Protein AF-A0A673ZHL6-F1 (afdb_monomer_lite)

Radius of gyration: 52.31 Å; chains: 1; bounding box: 111×24×140 Å

Sequence (165 aa):
VSLLPQALRGTVLWFHASDCAFQDCLNELRLVVEAVFVRKLSGTEECSQKLQIFLQERFKRLSCRMDTVLVNNVLSVPPNMLLPDDQPHKKYFQRLEEAEVCGRQALLAELEEQREQSVKKMQAVIGEVNNFVVNHIIQTCIYTTVGEKNKIQLCRDIIHNEILM

Structure (mmCIF, N/CA/C/O backbone):
data_AF-A0A673ZHL6-F1
#
_entry.id   AF-A0A673ZHL6-F1
#
loop_
_atom_site.group_PDB
_atom_site.id
_atom_site.type_symbol
_atom_site.label_atom_id
_atom_site.label_alt_id
_atom_site.label_comp_id
_atom_site.label_asym_id
_atom_site.label_entity_id
_atom_site.label_seq_id
_atom_site.pdbx_PDB_ins_code
_atom_site.Cartn_x
_atom_site.Cartn_y
_atom_site.Cartn_z
_atom_site.occupancy
_atom_site.B_iso_or_equiv
_atom_site.auth_seq_id
_atom_site.auth_comp_id
_atom_site.auth_asym_id
_atom_site.auth_atom_id
_atom_site.pdbx_PDB_model_num
ATOM 1 N N . VAL A 1 1 ? 2.749 10.156 13.228 1.00 34.47 1 VAL A N 1
ATOM 2 C CA . VAL A 1 1 ? 1.503 10.606 13.893 1.00 34.47 1 VAL A CA 1
ATOM 3 C C . VAL A 1 1 ? 0.518 9.459 13.820 1.00 34.47 1 VAL A C 1
ATOM 5 O O . VAL A 1 1 ? 0.138 9.051 12.733 1.00 34.47 1 VAL A O 1
ATOM 8 N N . SER A 1 2 ? 0.255 8.846 14.965 1.00 37.97 2 SER A N 1
ATOM 9 C CA . SER A 1 2 ? -0.510 7.615 15.144 1.00 37.97 2 SER A CA 1
ATOM 10 C C . SER A 1 2 ? -1.953 7.770 14.652 1.00 37.97 2 SER A C 1
ATOM 12 O O . SER A 1 2 ? -2.788 8.388 15.313 1.00 37.97 2 SER A O 1
ATOM 14 N N . LEU A 1 3 ? -2.257 7.179 13.493 1.00 38.94 3 LEU A N 1
ATOM 15 C CA . LEU A 1 3 ? -3.626 6.903 13.064 1.00 38.94 3 LEU A CA 1
ATOM 16 C C . LEU A 1 3 ? -4.172 5.760 13.921 1.00 38.94 3 LEU A C 1
ATOM 18 O O . LEU A 1 3 ? -4.195 4.606 13.510 1.00 38.94 3 LEU A O 1
ATOM 22 N N . LEU A 1 4 ? -4.590 6.085 15.144 1.00 38.38 4 LEU A N 1
ATOM 23 C CA . LEU A 1 4 ? -5.551 5.249 15.845 1.00 38.38 4 LEU A CA 1
ATOM 24 C C . LEU A 1 4 ? -6.907 5.455 15.137 1.00 38.38 4 LEU A C 1
ATOM 26 O O . LEU A 1 4 ? -7.369 6.608 15.089 1.00 38.38 4 LEU A O 1
ATOM 30 N N . PRO A 1 5 ? -7.520 4.400 14.561 1.00 46.34 5 PRO A N 1
ATOM 31 C CA . PRO A 1 5 ? -8.816 4.476 13.893 1.00 46.34 5 PRO A CA 1
ATOM 32 C C . PRO A 1 5 ? -9.818 5.275 14.726 1.00 46.34 5 PRO A C 1
ATOM 34 O O . PRO A 1 5 ? -9.959 5.041 15.926 1.00 46.34 5 PRO A O 1
ATOM 37 N N . GLN A 1 6 ? -10.523 6.226 14.110 1.00 46.59 6 GLN A N 1
ATOM 38 C CA . GLN A 1 6 ? -11.549 7.023 14.796 1.00 46.59 6 GLN A CA 1
ATOM 39 C C . GLN A 1 6 ? -12.623 6.135 15.459 1.00 46.59 6 GLN A C 1
ATOM 41 O O . GLN A 1 6 ? -13.143 6.497 16.512 1.00 46.59 6 GLN A O 1
ATOM 46 N N . ALA A 1 7 ? -12.842 4.929 14.924 1.00 46.00 7 ALA A N 1
ATOM 47 C CA . ALA A 1 7 ? -13.673 3.886 15.519 1.00 46.00 7 ALA A CA 1
ATOM 48 C C . ALA A 1 7 ? -13.229 3.490 16.942 1.00 46.00 7 ALA A C 1
ATOM 50 O O . ALA A 1 7 ? -14.062 3.402 17.836 1.00 46.00 7 ALA A O 1
ATOM 51 N N . LEU A 1 8 ? -11.923 3.351 17.202 1.00 47.72 8 LEU A N 1
ATOM 52 C CA . LEU A 1 8 ? -11.416 2.986 18.532 1.00 47.72 8 LEU A CA 1
ATOM 53 C C . LEU A 1 8 ? -11.602 4.107 19.563 1.00 47.72 8 LEU A C 1
ATOM 55 O O . LEU A 1 8 ? -11.793 3.822 20.741 1.00 47.72 8 LEU A O 1
ATOM 59 N N . ARG A 1 9 ? -11.609 5.378 19.138 1.00 47.38 9 ARG A N 1
ATOM 60 C CA . ARG A 1 9 ? -11.908 6.512 20.032 1.00 47.38 9 ARG A CA 1
ATOM 61 C C . ARG A 1 9 ? -13.361 6.504 20.505 1.00 47.38 9 ARG A C 1
ATOM 63 O O . ARG A 1 9 ? -13.601 6.757 21.681 1.00 47.38 9 ARG A O 1
ATOM 70 N N . GLY A 1 10 ? -14.304 6.184 19.617 1.00 54.56 10 GLY A N 1
ATOM 71 C CA . GLY A 1 10 ? -15.719 6.037 19.973 1.00 54.56 10 GLY A CA 1
ATOM 72 C C . GLY A 1 10 ? -15.962 4.847 20.900 1.00 54.56 10 GLY A C 1
ATOM 73 O O . GLY A 1 10 ? -16.683 4.976 21.885 1.00 54.56 10 GLY A O 1
ATOM 74 N N . THR A 1 11 ? -15.289 3.723 20.641 1.00 56.75 11 THR A N 1
ATOM 75 C CA . THR A 1 11 ? -15.388 2.511 21.461 1.00 56.75 11 THR A CA 1
ATOM 76 C C . THR A 1 11 ? -14.880 2.738 22.884 1.00 56.75 11 THR A C 1
ATOM 78 O O . THR A 1 11 ? -15.584 2.417 23.835 1.00 56.75 11 THR A O 1
ATOM 81 N N . VAL A 1 12 ? -13.711 3.365 23.056 1.00 59.03 12 VAL A N 1
ATOM 82 C CA . VAL A 1 12 ? -13.170 3.685 24.392 1.00 59.03 12 VAL A CA 1
ATOM 83 C C . VAL A 1 12 ? -14.094 4.636 25.161 1.00 59.03 12 VAL A C 1
ATOM 85 O O . VAL A 1 12 ? -14.292 4.453 26.361 1.00 59.03 12 VAL A O 1
ATOM 88 N N . LEU A 1 13 ? -14.707 5.612 24.479 1.00 61.19 13 LEU A N 1
ATOM 89 C CA . LEU A 1 13 ? -15.673 6.519 25.105 1.00 61.19 13 LEU A CA 1
ATOM 90 C C . LEU A 1 13 ? -16.950 5.793 25.558 1.00 61.19 13 LEU A C 1
ATOM 92 O O . LEU A 1 13 ? -17.452 6.067 26.643 1.00 61.19 13 LEU A O 1
ATOM 96 N N . TRP A 1 14 ? -17.464 4.865 24.745 1.00 61.97 14 TRP A N 1
ATOM 97 C CA . TRP A 1 14 ? -18.660 4.077 25.064 1.00 61.97 14 TRP A CA 1
ATOM 98 C C . TRP A 1 14 ? -18.440 3.112 26.230 1.00 61.97 14 TRP A C 1
ATOM 100 O O . TRP A 1 14 ? -19.296 3.015 27.107 1.00 61.97 14 TRP A O 1
ATOM 110 N N . PHE A 1 15 ? -17.290 2.438 26.275 1.00 64.94 15 PHE A N 1
ATOM 111 C CA . PHE A 1 15 ? -16.946 1.559 27.395 1.00 64.94 15 PHE A CA 1
ATOM 112 C C . PHE A 1 15 ? -16.818 2.337 28.701 1.00 64.94 15 PHE A C 1
ATOM 114 O O . PHE A 1 15 ? -17.437 1.972 29.698 1.00 64.94 15 PHE A O 1
ATOM 121 N N . HIS A 1 16 ? -16.124 3.475 28.667 1.00 68.94 16 HIS A N 1
ATOM 122 C CA . HIS A 1 16 ? -16.014 4.348 29.830 1.00 68.94 16 HIS A CA 1
ATOM 123 C C . HIS A 1 16 ? -17.383 4.887 30.281 1.00 68.94 16 HIS A C 1
ATOM 125 O O . HIS A 1 16 ? -17.648 4.975 31.476 1.00 68.94 16 HIS A O 1
ATOM 131 N N . ALA A 1 17 ? -18.277 5.228 29.346 1.00 72.62 17 ALA A N 1
ATOM 132 C CA . ALA A 1 17 ? -19.627 5.686 29.676 1.00 72.62 17 ALA A CA 1
ATOM 133 C C . ALA A 1 17 ? -20.478 4.585 30.335 1.00 72.62 17 ALA A C 1
ATOM 135 O O . ALA A 1 17 ? -21.196 4.863 31.296 1.00 72.62 17 ALA A O 1
ATOM 136 N N . SER A 1 18 ? -20.369 3.341 29.858 1.00 70.88 18 SER A N 1
ATOM 137 C CA . SER A 1 18 ? -21.035 2.186 30.469 1.00 70.88 18 SER A CA 1
ATOM 138 C C . SER A 1 18 ? -20.513 1.937 31.885 1.00 70.88 18 SER A C 1
ATOM 140 O O . SER A 1 18 ? -21.305 1.855 32.821 1.00 70.88 18 SER A O 1
ATOM 142 N N . ASP A 1 19 ? -19.191 1.887 32.071 1.00 73.88 19 ASP A N 1
ATOM 143 C CA . ASP A 1 19 ? -18.579 1.697 33.391 1.00 73.88 19 ASP A CA 1
ATOM 144 C C . ASP A 1 19 ? -18.997 2.786 34.391 1.00 73.88 19 ASP A C 1
ATOM 146 O O . ASP A 1 19 ? -19.313 2.470 35.540 1.00 73.88 19 ASP A O 1
ATOM 150 N N . CYS A 1 20 ? -19.066 4.051 33.959 1.00 79.00 20 CYS A N 1
ATOM 151 C CA . CYS A 1 20 ? -19.567 5.147 34.789 1.00 79.00 20 CYS A CA 1
ATOM 152 C C . CYS A 1 20 ? -21.025 4.925 35.217 1.00 79.00 20 CYS A C 1
ATOM 154 O O . CYS A 1 20 ? -21.311 4.953 36.411 1.00 79.00 20 CYS A O 1
ATOM 156 N N . ALA A 1 21 ? -21.927 4.628 34.276 1.00 76.25 21 ALA A N 1
ATOM 157 C CA . ALA A 1 21 ? -23.348 4.444 34.581 1.00 76.25 21 ALA A CA 1
ATOM 158 C C . ALA A 1 21 ? -23.601 3.285 35.564 1.00 76.25 21 ALA A C 1
ATOM 160 O O . ALA A 1 21 ? -24.411 3.402 36.483 1.00 76.25 21 ALA A O 1
ATOM 161 N N . PHE A 1 22 ? -22.883 2.168 35.417 1.00 76.38 22 PHE A N 1
ATOM 162 C CA . PHE A 1 22 ? -23.007 1.041 36.344 1.00 76.38 22 PHE A CA 1
ATOM 163 C C . PHE A 1 22 ? -22.438 1.348 37.731 1.00 76.38 22 PHE A C 1
ATOM 165 O O . PHE A 1 22 ? -23.020 0.939 38.741 1.00 76.38 22 PHE A O 1
ATOM 172 N N . GLN A 1 23 ? -21.315 2.065 37.796 1.00 77.75 23 GLN A N 1
ATOM 173 C CA . GLN A 1 23 ? -20.720 2.467 39.065 1.00 77.75 23 GLN A CA 1
ATOM 174 C C . GLN A 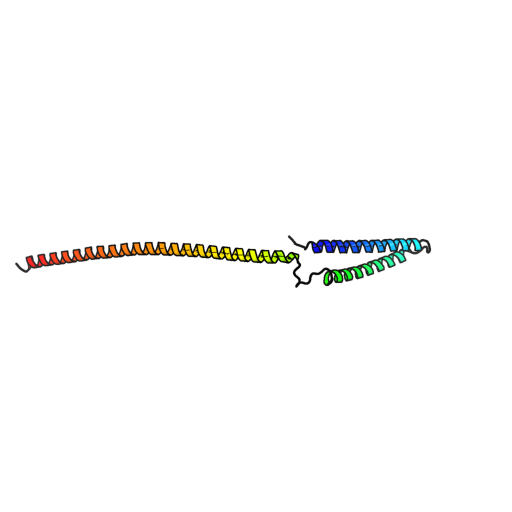1 23 ? -21.630 3.441 39.824 1.00 77.75 23 GLN A C 1
ATOM 176 O O . GLN A 1 23 ? -21.777 3.316 41.043 1.00 77.75 23 GLN A O 1
ATOM 181 N N . ASP A 1 24 ? -22.290 4.349 39.106 1.00 79.50 24 ASP A N 1
ATOM 182 C CA . ASP A 1 24 ? -23.288 5.257 39.665 1.00 79.50 24 ASP A CA 1
ATOM 183 C C . ASP A 1 24 ? -24.471 4.471 40.250 1.00 79.50 24 ASP A C 1
ATOM 185 O O . ASP A 1 24 ? -24.809 4.663 41.420 1.00 79.50 24 ASP A O 1
ATOM 189 N N . CYS A 1 25 ? -25.003 3.471 39.533 1.00 77.94 25 CYS A N 1
ATOM 190 C CA . CYS A 1 25 ? -26.055 2.592 40.062 1.00 77.94 25 CYS A CA 1
ATOM 191 C C . CYS A 1 25 ? -25.628 1.801 41.313 1.00 77.94 25 CYS A C 1
ATOM 193 O O . CYS A 1 25 ? -26.426 1.624 42.237 1.00 77.94 25 CYS A O 1
ATOM 195 N N . LEU A 1 26 ? -24.386 1.305 41.378 1.00 76.69 26 LEU A N 1
ATOM 196 C CA . LEU A 1 26 ? -23.883 0.606 42.571 1.00 76.69 26 LEU A CA 1
ATOM 197 C C . LEU A 1 26 ? -23.798 1.539 43.784 1.00 76.69 26 LEU A C 1
ATOM 199 O O . LEU A 1 26 ? -24.101 1.126 44.907 1.00 76.69 26 LEU A O 1
ATOM 203 N N . ASN A 1 27 ? -23.405 2.793 43.563 1.00 74.75 27 ASN A N 1
ATOM 204 C CA . ASN A 1 27 ? -23.351 3.802 44.613 1.00 74.75 27 ASN A CA 1
ATOM 205 C C . ASN A 1 27 ? -24.759 4.216 45.070 1.00 74.75 27 ASN A C 1
ATOM 207 O O . ASN A 1 27 ? -24.994 4.327 46.272 1.00 74.75 27 ASN A O 1
ATOM 211 N N . GLU A 1 28 ? -25.716 4.355 44.152 1.00 76.62 28 GLU A N 1
ATOM 212 C CA . GLU A 1 28 ? -27.126 4.592 44.490 1.00 76.62 28 GLU A CA 1
ATOM 213 C C . GLU A 1 28 ? -27.718 3.442 45.317 1.00 76.62 28 GLU A C 1
ATOM 215 O O . GLU A 1 28 ? -28.336 3.672 46.358 1.00 76.62 28 GLU A O 1
ATOM 220 N N . LEU A 1 29 ? -27.474 2.191 44.915 1.00 78.44 29 LEU A N 1
ATOM 221 C CA . LEU A 1 29 ? -27.929 1.016 45.658 1.00 78.44 29 LEU A CA 1
ATOM 222 C C . LEU A 1 29 ? -27.328 0.976 47.071 1.00 78.44 29 LEU A C 1
ATOM 224 O O . LEU A 1 29 ? -28.034 0.665 48.031 1.00 78.44 29 LEU A O 1
ATOM 228 N N . ARG A 1 30 ? -26.048 1.341 47.223 1.00 70.19 30 ARG A N 1
ATOM 229 C CA . ARG A 1 30 ? -25.409 1.483 48.539 1.00 70.19 30 ARG A CA 1
ATOM 230 C C . ARG A 1 30 ? -26.128 2.516 49.404 1.00 70.19 30 ARG A C 1
ATOM 232 O O . ARG A 1 30 ? -26.426 2.214 50.556 1.00 70.19 30 ARG A O 1
ATOM 239 N N . LEU A 1 31 ? -26.428 3.697 48.864 1.00 73.75 31 LEU A N 1
ATOM 240 C CA . LEU A 1 31 ? -27.129 4.756 49.598 1.00 73.75 31 LEU A CA 1
ATOM 241 C C . LEU A 1 31 ? -28.511 4.292 50.079 1.00 73.75 31 LEU A C 1
ATOM 243 O O . LEU A 1 31 ? -28.904 4.573 51.211 1.00 73.75 31 LEU A O 1
ATOM 247 N N . VAL A 1 32 ? -29.230 3.526 49.253 1.00 76.12 32 VAL A N 1
ATOM 248 C CA . VAL A 1 32 ? -30.525 2.938 49.625 1.00 76.12 32 VAL A CA 1
ATOM 249 C C . VAL A 1 32 ? -30.366 1.903 50.739 1.00 76.12 32 VAL A C 1
ATOM 251 O O . VAL A 1 32 ? -31.131 1.917 51.705 1.00 76.12 32 VAL A O 1
ATOM 254 N N . VAL A 1 33 ? -29.365 1.026 50.638 1.00 71.56 33 VAL A N 1
ATOM 255 C CA . VAL A 1 33 ? -29.060 0.022 51.664 1.00 71.56 33 VAL A CA 1
ATOM 256 C C . VAL A 1 33 ? -28.715 0.715 52.984 1.00 71.56 33 VAL A C 1
ATOM 258 O O . VAL A 1 33 ? -29.372 0.461 53.992 1.00 71.56 33 VAL A O 1
ATOM 261 N N . GLU A 1 34 ? -27.784 1.667 52.994 1.00 69.81 34 GLU A N 1
ATOM 262 C CA . GLU A 1 34 ? -27.420 2.419 54.202 1.00 69.81 34 GLU A CA 1
ATOM 263 C C . GLU A 1 34 ? -28.626 3.152 54.807 1.00 69.81 34 GLU A C 1
ATOM 265 O O . GLU A 1 34 ? -28.865 3.043 56.009 1.00 69.81 34 GLU A O 1
ATOM 270 N N . ALA A 1 35 ? -29.471 3.796 53.996 1.00 68.31 35 ALA A N 1
ATOM 271 C CA . ALA A 1 35 ? -30.662 4.496 54.480 1.00 68.31 35 ALA A CA 1
ATOM 272 C C . ALA A 1 35 ? -31.711 3.572 55.132 1.00 68.31 35 ALA A C 1
ATOM 274 O O . ALA A 1 35 ? -32.448 4.009 56.025 1.00 68.31 35 ALA A O 1
ATOM 275 N N . VAL A 1 36 ? -31.808 2.314 54.691 1.00 67.56 36 VAL A N 1
ATOM 276 C CA . VAL A 1 36 ? -32.705 1.298 55.270 1.00 67.56 36 VAL A CA 1
ATOM 277 C C . VAL A 1 36 ? -32.097 0.673 56.531 1.00 67.56 36 VAL A C 1
ATOM 279 O O . VAL A 1 36 ? -32.823 0.414 57.493 1.00 67.56 36 VAL A O 1
ATOM 282 N N . PHE A 1 37 ? -30.777 0.469 56.556 1.00 60.97 37 PHE A N 1
ATOM 283 C CA . PHE A 1 37 ? -30.056 -0.135 57.680 1.00 60.97 37 PHE A CA 1
ATOM 284 C C . PHE A 1 37 ? -29.841 0.830 58.857 1.00 60.97 37 PHE A C 1
ATOM 286 O O . PHE A 1 37 ? -30.066 0.427 59.998 1.00 60.97 37 PHE A O 1
ATOM 293 N N . VAL A 1 38 ? -29.536 2.110 58.607 1.00 57.88 38 VAL A N 1
ATOM 294 C CA . VAL A 1 38 ? -29.431 3.163 59.644 1.00 57.88 38 VAL A CA 1
ATOM 295 C C . VAL A 1 38 ? -30.754 3.339 60.401 1.00 57.88 38 VAL A C 1
ATOM 297 O O . VAL A 1 38 ? -30.759 3.646 61.589 1.00 57.88 38 VAL A O 1
ATOM 300 N N . ARG A 1 39 ? -31.894 3.063 59.751 1.00 55.00 39 ARG A N 1
ATOM 301 C CA . ARG A 1 39 ? -33.217 3.056 60.396 1.00 55.00 39 ARG A CA 1
ATOM 302 C C . ARG A 1 39 ? -33.507 1.807 61.236 1.00 55.00 39 ARG A C 1
ATOM 304 O O . ARG A 1 39 ? -34.510 1.809 61.946 1.00 55.00 39 ARG A O 1
ATOM 311 N N . LYS A 1 40 ? -32.695 0.743 61.153 1.00 55.00 40 LYS A N 1
ATOM 312 C CA . LYS A 1 40 ? -32.984 -0.549 61.803 1.00 55.00 40 LYS A CA 1
ATOM 313 C C . LYS A 1 40 ? -31.930 -1.058 62.787 1.00 55.00 40 LYS A C 1
ATOM 315 O O . LYS A 1 40 ? -32.331 -1.750 63.716 1.00 55.00 40 LYS A O 1
ATOM 320 N N . LEU A 1 41 ? -30.633 -0.777 62.628 1.00 50.19 41 LEU A N 1
ATOM 321 C CA . LEU A 1 41 ? -29.581 -1.345 63.489 1.00 50.19 41 LEU A CA 1
ATOM 322 C C . LEU A 1 41 ? -28.401 -0.370 63.640 1.00 50.19 41 LEU A C 1
ATOM 324 O O . LEU A 1 41 ? -27.774 0.012 62.659 1.00 50.19 41 LEU A O 1
ATOM 328 N N . SER A 1 42 ? -28.059 0.009 64.871 1.00 51.88 42 SER A N 1
ATOM 329 C CA . SER A 1 42 ? -27.047 1.028 65.199 1.00 51.88 42 SER A CA 1
ATOM 330 C C . SER A 1 42 ? -25.585 0.539 65.108 1.00 51.88 42 SER A C 1
ATOM 332 O O . SER A 1 42 ? -24.785 0.836 65.990 1.00 51.88 42 SER A O 1
ATOM 334 N N . GLY A 1 43 ? -25.218 -0.232 64.075 1.00 57.22 43 GLY A N 1
ATOM 335 C CA . GLY A 1 43 ? -23.877 -0.841 63.962 1.00 57.22 43 GLY A CA 1
ATOM 336 C C . GLY A 1 43 ? -23.437 -1.248 62.549 1.00 57.22 43 GLY A C 1
ATOM 337 O O . GLY A 1 43 ? -22.753 -2.253 62.386 1.00 57.22 43 GLY A O 1
ATOM 338 N N . THR A 1 44 ? -23.871 -0.532 61.510 1.00 59.31 44 THR A N 1
ATOM 339 C CA . THR A 1 44 ? -23.918 -1.050 60.125 1.00 59.31 44 THR A CA 1
ATOM 340 C C . THR A 1 44 ? -22.855 -0.527 59.150 1.00 59.31 44 THR A C 1
ATOM 342 O O . THR A 1 44 ? -22.805 -1.013 58.020 1.00 59.31 44 THR A O 1
ATOM 345 N N . GLU A 1 45 ? -21.988 0.414 59.536 1.00 61.06 45 GLU A N 1
ATOM 346 C CA . GLU A 1 45 ? -21.048 1.046 58.587 1.00 61.06 45 GLU A CA 1
ATOM 347 C C . GLU A 1 45 ? -19.985 0.077 58.040 1.00 61.06 45 GLU A C 1
ATOM 349 O O . GLU A 1 45 ? -19.742 0.037 56.834 1.00 61.06 45 GLU A O 1
ATOM 354 N N . GLU A 1 46 ? -19.405 -0.776 58.890 1.00 67.44 46 GLU A N 1
ATOM 355 C CA . GLU A 1 46 ? -18.347 -1.711 58.474 1.00 67.44 46 GLU A CA 1
ATOM 356 C C . GLU A 1 46 ? -18.886 -2.847 57.579 1.00 67.44 46 GLU A C 1
ATOM 358 O O . GLU A 1 46 ? -18.212 -3.321 56.662 1.00 67.44 46 GLU A O 1
ATOM 363 N N . CYS A 1 47 ? -20.134 -3.270 57.811 1.00 68.75 47 CYS A N 1
ATOM 364 C CA . CYS A 1 47 ? -20.811 -4.281 56.996 1.00 68.75 47 CYS A CA 1
ATOM 365 C C . CYS A 1 47 ? -21.157 -3.734 55.599 1.00 68.75 47 CYS A C 1
ATOM 367 O O . CYS A 1 47 ? -20.922 -4.410 54.595 1.00 68.75 47 CYS A O 1
ATOM 369 N N . SER A 1 48 ? -21.636 -2.484 55.533 1.00 71.62 48 SER A N 1
ATOM 370 C CA . SER A 1 48 ? -21.920 -1.782 54.274 1.00 71.62 48 SER A CA 1
ATOM 371 C C . SER A 1 48 ? -20.657 -1.607 53.423 1.00 71.62 48 SER A C 1
ATOM 373 O O . SER A 1 48 ? -20.655 -1.929 52.233 1.00 71.62 48 SER A O 1
ATOM 375 N N . GLN A 1 49 ? -19.544 -1.192 54.040 1.00 75.44 49 GLN A N 1
ATOM 376 C CA . GLN A 1 49 ? -18.267 -1.015 53.342 1.00 75.44 49 GLN A CA 1
ATOM 377 C C . GLN A 1 49 ? -17.726 -2.330 52.761 1.00 75.44 49 GLN A C 1
ATOM 379 O O . GLN A 1 49 ? -17.322 -2.367 51.598 1.00 75.44 49 GLN A O 1
ATOM 384 N N . LYS A 1 50 ? -17.766 -3.434 53.521 1.00 79.19 50 LYS A N 1
ATOM 385 C CA . LYS A 1 50 ? -17.326 -4.755 53.029 1.00 79.19 50 LYS A CA 1
ATOM 386 C C . LYS A 1 50 ? -18.176 -5.242 51.852 1.00 79.19 50 LYS A C 1
ATOM 388 O O . LYS A 1 50 ? -17.627 -5.774 50.886 1.00 79.19 50 LYS A O 1
ATOM 393 N N . LEU A 1 51 ? -19.494 -5.031 51.901 1.00 75.44 51 LEU A N 1
ATOM 394 C CA . LEU A 1 51 ? -20.395 -5.372 50.798 1.00 75.44 51 LEU A CA 1
ATOM 395 C C . LEU A 1 51 ? -20.110 -4.529 49.549 1.00 75.44 51 LEU A C 1
ATOM 397 O O . LEU A 1 51 ? -20.079 -5.069 48.444 1.00 75.44 51 LEU A O 1
ATOM 401 N N . GLN A 1 52 ? -19.862 -3.228 49.713 1.00 72.81 52 GLN A N 1
ATOM 402 C CA . GLN A 1 52 ? -19.547 -2.350 48.589 1.00 72.81 52 GLN A CA 1
ATOM 403 C C . GLN A 1 52 ? -18.253 -2.771 47.892 1.00 72.81 52 GLN A C 1
ATOM 405 O O . GLN A 1 52 ? -18.251 -2.921 46.671 1.00 72.81 52 GLN A O 1
ATOM 410 N N . ILE A 1 53 ? -17.177 -3.003 48.651 1.00 80.69 53 ILE A N 1
ATOM 411 C CA . ILE A 1 53 ? -15.890 -3.439 48.091 1.00 80.69 53 ILE A CA 1
ATOM 412 C C . ILE A 1 53 ? -16.077 -4.753 47.323 1.00 80.69 53 ILE A C 1
ATOM 414 O O . ILE A 1 53 ? -15.640 -4.872 46.179 1.00 80.69 53 ILE A O 1
ATOM 418 N N . PHE A 1 54 ? -16.805 -5.712 47.903 1.00 80.62 54 PHE A N 1
ATOM 419 C CA . PHE A 1 54 ? -17.096 -6.987 47.249 1.00 80.62 54 PHE A CA 1
ATOM 420 C C . PHE A 1 54 ? -17.857 -6.818 45.923 1.00 80.62 54 PHE A C 1
ATOM 422 O O . PHE A 1 54 ? -17.500 -7.438 44.917 1.00 80.62 54 PHE A O 1
ATOM 429 N N . LEU A 1 55 ? -18.899 -5.980 45.898 1.00 77.00 55 LEU A N 1
ATOM 430 C CA . LEU A 1 55 ? -19.688 -5.724 44.691 1.00 77.00 55 LEU A CA 1
ATOM 431 C C . LEU A 1 55 ? -18.871 -4.995 43.620 1.00 77.00 55 LEU A C 1
ATOM 433 O O . LEU A 1 55 ? -18.933 -5.382 42.455 1.00 77.00 55 LEU A O 1
ATOM 437 N N . GLN A 1 56 ? -18.065 -4.004 44.007 1.00 79.31 56 GLN A N 1
ATOM 438 C CA . GLN A 1 56 ? -17.193 -3.263 43.094 1.00 79.31 56 GLN A CA 1
ATOM 439 C C . GLN A 1 56 ? -16.124 -4.163 42.470 1.00 79.31 56 GLN A C 1
ATOM 441 O O . GLN A 1 56 ? -15.932 -4.141 41.254 1.00 79.31 56 GLN A O 1
ATOM 446 N N . GLU A 1 57 ? -15.455 -5.003 43.263 1.00 84.81 57 GLU A N 1
ATOM 447 C CA . GLU A 1 57 ? -14.465 -5.946 42.734 1.00 84.81 57 GLU A CA 1
ATOM 448 C C . GLU A 1 57 ? -15.098 -6.971 41.794 1.00 84.81 57 GLU A C 1
ATOM 450 O O . GLU A 1 57 ? -14.546 -7.280 40.731 1.00 84.81 57 GLU A O 1
ATOM 455 N N . ARG A 1 58 ? -16.270 -7.499 42.163 1.00 80.56 58 ARG A N 1
ATOM 456 C CA . ARG A 1 58 ? -16.991 -8.463 41.331 1.00 80.56 58 ARG A CA 1
ATOM 457 C C . ARG A 1 58 ? -17.460 -7.827 40.027 1.00 80.56 58 ARG A C 1
ATOM 459 O O . ARG A 1 58 ? -17.318 -8.455 38.978 1.00 80.56 58 ARG A O 1
ATOM 466 N N . PHE A 1 59 ? -17.967 -6.597 40.082 1.00 80.25 59 PHE A N 1
ATOM 467 C CA . PHE A 1 59 ? -18.373 -5.843 38.902 1.00 80.25 59 PHE A CA 1
ATOM 468 C C . PHE A 1 59 ? -17.183 -5.580 37.988 1.00 80.25 59 PHE A C 1
ATOM 470 O O . PHE A 1 59 ? -17.233 -5.954 36.823 1.00 80.25 59 PHE A O 1
ATOM 477 N N . LYS A 1 60 ? -16.074 -5.063 38.524 1.00 83.06 60 LYS A N 1
ATOM 478 C CA . LYS A 1 60 ? -14.856 -4.813 37.747 1.00 83.06 60 LYS A CA 1
ATOM 479 C C . LYS A 1 60 ? -14.389 -6.065 37.003 1.00 83.06 60 LYS A C 1
ATOM 481 O O . LYS A 1 60 ? -14.093 -6.006 35.815 1.00 83.06 60 LYS A O 1
ATOM 486 N N . ARG A 1 61 ? -14.385 -7.226 37.668 1.00 83.19 61 ARG A N 1
ATOM 487 C CA . ARG A 1 61 ? -14.036 -8.504 37.020 1.00 83.19 61 ARG A CA 1
ATOM 488 C C . ARG A 1 61 ? -15.009 -8.895 35.907 1.00 83.19 61 ARG A C 1
ATOM 490 O O . ARG A 1 61 ? -14.577 -9.478 34.915 1.00 83.19 61 ARG A O 1
ATOM 497 N N . LEU A 1 62 ? -16.304 -8.639 36.079 1.00 80.69 62 LEU A N 1
ATOM 498 C CA . LEU A 1 62 ? -17.314 -8.922 35.058 1.00 80.69 62 LEU A CA 1
ATOM 499 C C . LEU A 1 62 ? -17.218 -7.947 33.881 1.00 80.69 62 LEU A C 1
ATOM 501 O O . LEU A 1 62 ? -17.250 -8.415 32.746 1.00 80.69 62 LEU A O 1
ATOM 505 N N . SER A 1 63 ? -17.023 -6.652 34.144 1.00 79.00 63 SER A N 1
ATOM 506 C CA . SER A 1 63 ? -16.877 -5.623 33.111 1.00 79.00 63 SER A CA 1
ATOM 507 C C . SER A 1 63 ? -15.671 -5.921 32.223 1.00 79.00 63 SER A C 1
ATOM 509 O O . SER A 1 63 ? -15.840 -6.155 31.034 1.00 79.00 63 SER A O 1
ATOM 511 N N . CYS A 1 64 ? -14.488 -6.173 32.801 1.00 80.06 64 CYS A N 1
ATOM 512 C CA . CYS A 1 64 ? -13.300 -6.516 32.005 1.00 80.06 64 CYS A CA 1
ATOM 513 C C . CYS A 1 64 ? -13.493 -7.763 31.117 1.00 80.06 64 CYS A C 1
ATOM 515 O O . CYS A 1 64 ? -12.968 -7.847 30.002 1.00 80.06 64 CYS A O 1
ATOM 517 N N . ARG A 1 65 ? -14.237 -8.767 31.602 1.00 82.06 65 ARG A N 1
ATOM 518 C CA . ARG A 1 65 ? -14.563 -9.958 30.802 1.00 82.06 65 ARG A CA 1
ATOM 519 C C . ARG A 1 65 ? -15.541 -9.630 29.678 1.00 82.06 65 ARG A C 1
ATOM 521 O O . ARG A 1 65 ? -15.386 -10.159 28.580 1.00 82.06 65 ARG A O 1
ATOM 528 N N . MET A 1 66 ? -16.530 -8.786 29.950 1.00 82.31 66 MET A N 1
ATOM 529 C CA . MET A 1 66 ? -17.493 -8.312 28.963 1.00 82.31 66 MET A CA 1
ATOM 530 C C . MET A 1 66 ? -16.805 -7.474 27.880 1.00 82.31 66 MET A C 1
ATOM 532 O O . MET A 1 66 ? -17.025 -7.742 26.701 1.00 82.31 66 MET A O 1
ATOM 536 N N . ASP A 1 67 ? -15.894 -6.574 28.257 1.00 79.50 67 ASP A N 1
ATOM 537 C CA . ASP A 1 67 ? -15.073 -5.782 27.333 1.00 79.50 67 ASP A CA 1
ATOM 538 C C . ASP A 1 67 ? -14.300 -6.683 26.382 1.00 79.50 67 ASP A C 1
ATOM 540 O O . ASP A 1 67 ? -14.331 -6.502 25.168 1.00 79.50 67 ASP A O 1
ATOM 544 N N . THR A 1 68 ? -13.660 -7.716 26.930 1.00 79.69 68 THR A N 1
ATOM 545 C CA . THR A 1 68 ? -12.891 -8.682 26.143 1.00 79.69 68 THR A CA 1
ATOM 546 C C . THR A 1 68 ? -13.773 -9.377 25.103 1.00 79.69 68 THR A C 1
ATOM 548 O O . THR A 1 68 ? -13.371 -9.531 23.953 1.00 79.69 68 THR A O 1
ATOM 551 N N . VAL A 1 69 ? -14.985 -9.792 25.480 1.00 83.31 69 VAL A N 1
ATOM 552 C CA . VAL A 1 69 ? -15.927 -10.452 24.562 1.00 83.31 69 VAL A CA 1
ATOM 553 C C . VAL A 1 69 ? -16.427 -9.481 23.497 1.00 83.31 69 VAL A C 1
ATOM 555 O O . VAL A 1 69 ? -16.457 -9.832 22.320 1.00 83.31 69 VAL A O 1
ATOM 558 N N . LEU A 1 70 ? -16.805 -8.268 23.888 1.00 80.50 70 LEU A N 1
ATOM 559 C CA . LEU A 1 70 ? -17.339 -7.266 22.973 1.00 80.50 70 LEU A CA 1
ATOM 560 C C . LEU A 1 70 ? -16.279 -6.792 21.977 1.00 80.50 70 LEU A C 1
ATOM 562 O O . LEU A 1 70 ? -16.542 -6.785 20.776 1.00 80.50 70 LEU A O 1
ATOM 566 N N . VAL A 1 71 ? -15.075 -6.463 22.448 1.00 81.62 71 VAL A N 1
ATOM 567 C CA . VAL A 1 71 ? -13.967 -6.035 21.589 1.00 81.62 71 VAL A CA 1
ATOM 568 C C . VAL A 1 71 ? -13.591 -7.147 20.623 1.00 81.62 71 VAL A C 1
ATOM 570 O O . VAL A 1 71 ? -13.563 -6.903 19.423 1.00 81.62 71 VAL A O 1
ATOM 573 N N . ASN A 1 72 ? -13.361 -8.368 21.107 1.00 79.94 72 ASN A N 1
ATOM 574 C CA . ASN A 1 72 ? -12.834 -9.433 20.253 1.00 79.94 72 ASN A CA 1
ATOM 575 C C . ASN A 1 72 ? -13.876 -10.029 19.299 1.00 79.94 72 ASN A C 1
ATOM 577 O O . ASN A 1 72 ? -13.506 -10.464 18.213 1.00 79.94 72 ASN A O 1
ATOM 581 N N . ASN A 1 73 ? -15.159 -10.057 19.679 1.00 77.12 73 ASN A N 1
ATOM 582 C CA . ASN A 1 73 ? -16.166 -10.822 18.933 1.00 77.12 73 ASN A CA 1
ATOM 583 C C . ASN A 1 73 ? -17.250 -9.971 18.265 1.00 77.12 73 ASN A C 1
ATOM 585 O O . ASN A 1 73 ? -17.857 -10.437 17.306 1.00 77.12 73 ASN A O 1
ATOM 589 N N . VAL A 1 74 ? -17.542 -8.769 18.771 1.00 75.81 74 VAL A N 1
ATOM 590 C CA . VAL A 1 74 ? -18.686 -7.960 18.301 1.00 75.81 74 VAL A CA 1
ATOM 591 C C . VAL A 1 74 ? -18.223 -6.709 17.565 1.00 75.81 74 VAL A C 1
ATOM 593 O O . VAL A 1 74 ? -18.765 -6.368 16.520 1.00 75.81 74 VAL A O 1
ATOM 596 N N . LEU A 1 75 ? -17.213 -6.030 18.106 1.00 75.94 75 LEU A N 1
ATOM 597 C CA . LEU A 1 75 ? -16.717 -4.752 17.593 1.00 75.94 75 LEU A CA 1
ATOM 598 C C . LEU A 1 75 ? -15.458 -4.899 16.726 1.00 75.94 75 LEU A C 1
ATOM 600 O O . LEU A 1 75 ? -14.943 -3.902 16.222 1.00 75.94 75 LEU A O 1
ATOM 604 N N . SER A 1 76 ? -14.955 -6.123 16.553 1.00 73.56 76 SER A N 1
ATOM 605 C CA . SER A 1 76 ? -13.827 -6.416 15.670 1.00 73.56 76 SER A CA 1
ATOM 606 C C . SER A 1 76 ? -14.306 -6.720 14.257 1.00 73.56 76 SER A C 1
ATOM 608 O O . SER A 1 76 ? -15.163 -7.576 14.046 1.00 73.56 76 SER A O 1
ATOM 610 N N . VAL A 1 77 ? -13.697 -6.055 13.276 1.00 74.25 77 VAL A N 1
ATOM 611 C CA . VAL A 1 77 ? -13.855 -6.407 11.862 1.00 74.25 77 VAL A CA 1
ATOM 612 C C . VAL A 1 77 ? -12.931 -7.591 11.564 1.00 74.25 77 VAL A C 1
ATOM 614 O O . VAL A 1 77 ? -11.731 -7.496 11.839 1.00 74.25 77 VAL A O 1
ATOM 617 N N . PRO A 1 78 ? -13.440 -8.710 11.017 1.00 77.81 78 PRO A N 1
ATOM 618 C CA . PRO A 1 78 ? -12.597 -9.833 10.635 1.00 77.81 78 PRO A CA 1
ATOM 619 C C . PRO A 1 78 ? -11.526 -9.396 9.624 1.00 77.81 78 PRO A C 1
ATOM 621 O O . PRO A 1 78 ? -11.850 -8.672 8.683 1.00 77.81 78 PRO A O 1
ATOM 624 N N . PRO A 1 79 ? -10.278 -9.884 9.731 1.00 66.44 79 PRO A N 1
ATOM 625 C CA . PRO A 1 79 ? -9.158 -9.433 8.894 1.00 66.44 79 PRO A CA 1
ATOM 626 C C . PRO A 1 79 ? -9.344 -9.695 7.388 1.00 66.44 79 PRO A C 1
ATOM 628 O O . PRO A 1 79 ? -8.604 -9.155 6.574 1.00 66.44 79 PRO A O 1
ATOM 631 N N . ASN A 1 80 ? -10.341 -10.502 7.013 1.00 68.56 80 ASN A N 1
ATOM 632 C CA . ASN A 1 80 ? -10.645 -10.874 5.631 1.00 68.56 80 ASN A CA 1
ATOM 633 C C . ASN A 1 80 ? -11.882 -10.155 5.057 1.00 68.56 80 ASN A C 1
ATOM 635 O O . ASN A 1 80 ? -12.326 -10.497 3.962 1.00 68.56 80 ASN A O 1
ATOM 639 N N . MET A 1 81 ? -12.468 -9.198 5.784 1.00 67.00 81 MET A N 1
ATOM 640 C CA . MET A 1 81 ? -13.573 -8.375 5.293 1.00 67.00 81 MET A CA 1
ATOM 641 C C . MET A 1 81 ? -13.077 -6.968 4.974 1.00 67.00 81 MET A C 1
ATOM 643 O O . MET A 1 81 ? -12.662 -6.232 5.863 1.00 67.00 81 MET A O 1
ATOM 647 N N . LEU A 1 82 ? -13.156 -6.599 3.696 1.00 62.31 82 LEU A N 1
ATOM 648 C CA . LEU A 1 82 ? -13.027 -5.210 3.266 1.00 62.31 82 LEU A CA 1
ATOM 649 C C . LEU A 1 82 ? -14.336 -4.493 3.588 1.00 62.31 82 LEU A C 1
ATOM 651 O O . LEU A 1 82 ? -15.412 -4.963 3.203 1.00 62.31 82 LEU A O 1
ATOM 655 N N . LEU A 1 83 ? -14.248 -3.372 4.295 1.00 68.06 83 LEU A N 1
ATOM 656 C CA . LEU A 1 83 ? -15.408 -2.541 4.566 1.00 68.06 83 LEU A CA 1
ATOM 657 C C . LEU A 1 83 ? -15.866 -1.869 3.259 1.00 68.06 83 LEU A C 1
ATOM 659 O O . LEU A 1 83 ? -15.065 -1.661 2.344 1.00 68.06 83 LEU A O 1
ATOM 663 N N . PRO A 1 84 ? -17.151 -1.505 3.129 1.00 62.12 84 PRO A N 1
ATOM 664 C CA . PRO A 1 84 ? -17.659 -0.809 1.943 1.00 62.12 84 PRO A CA 1
ATOM 665 C C . PRO A 1 84 ? -16.878 0.476 1.615 1.00 62.12 84 PRO A C 1
ATOM 667 O O . PRO A 1 84 ? -16.676 0.789 0.441 1.00 62.12 84 PRO A O 1
ATOM 670 N N . ASP A 1 85 ? -16.369 1.157 2.644 1.00 63.56 85 ASP A N 1
ATOM 671 C CA . ASP A 1 85 ? -15.537 2.359 2.529 1.00 63.56 85 ASP A CA 1
ATOM 672 C C . ASP A 1 85 ? -14.143 2.088 1.924 1.00 63.56 85 ASP A C 1
ATOM 674 O O . ASP A 1 85 ? -13.493 3.011 1.436 1.00 63.56 85 ASP A O 1
ATOM 678 N N . ASP A 1 86 ? -13.704 0.824 1.851 1.00 61.06 86 ASP A N 1
ATOM 679 C CA . ASP A 1 86 ? -12.433 0.419 1.233 1.00 61.06 86 ASP A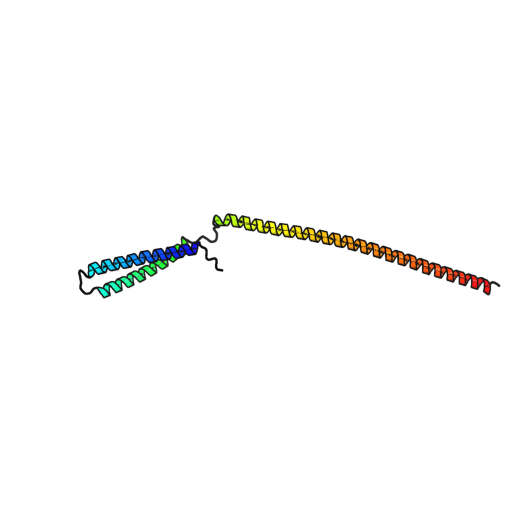 CA 1
ATOM 680 C C . ASP A 1 86 ? -12.532 0.264 -0.300 1.00 61.06 86 ASP A C 1
ATOM 682 O O . ASP A 1 86 ? -11.519 0.251 -1.009 1.00 61.06 86 ASP A O 1
ATOM 686 N N . GLN A 1 87 ? -13.746 0.174 -0.862 1.00 59.53 87 GLN A N 1
ATOM 687 C CA . GLN A 1 87 ? -13.952 0.073 -2.315 1.00 59.53 87 GLN A CA 1
ATOM 688 C C . GLN A 1 87 ? -13.367 1.247 -3.127 1.00 59.53 87 GLN A C 1
ATOM 690 O O . GLN A 1 87 ? -12.716 0.985 -4.149 1.00 59.53 87 GLN A O 1
ATOM 695 N N . PRO A 1 88 ? -13.555 2.529 -2.743 1.00 59.44 88 PRO A N 1
ATOM 696 C CA . PRO A 1 88 ? -12.937 3.647 -3.457 1.00 59.44 88 PRO A CA 1
ATOM 697 C C . PRO A 1 88 ? -11.403 3.632 -3.384 1.00 59.44 88 PRO A C 1
ATOM 699 O O . PRO A 1 88 ? -10.755 4.055 -4.345 1.00 59.44 88 PRO A O 1
ATOM 702 N N . HIS A 1 89 ? -10.810 3.084 -2.318 1.00 60.38 89 HIS A N 1
ATOM 703 C CA . HIS A 1 89 ? -9.355 2.977 -2.184 1.00 60.38 89 HIS A CA 1
ATOM 704 C C . HIS A 1 89 ? -8.752 2.000 -3.198 1.00 60.38 89 HIS A C 1
ATOM 706 O O . HIS A 1 89 ? -7.728 2.308 -3.805 1.00 60.38 89 HIS A O 1
ATOM 712 N N . LYS A 1 90 ? -9.429 0.884 -3.502 1.00 63.78 90 LYS A N 1
ATOM 713 C CA . LYS A 1 90 ? -8.963 -0.069 -4.527 1.00 63.78 90 LYS A CA 1
ATOM 714 C C . LYS A 1 90 ? -8.834 0.571 -5.918 1.00 63.78 90 LYS A C 1
ATOM 716 O O . LYS A 1 90 ? -7.834 0.366 -6.600 1.00 63.78 90 LYS A 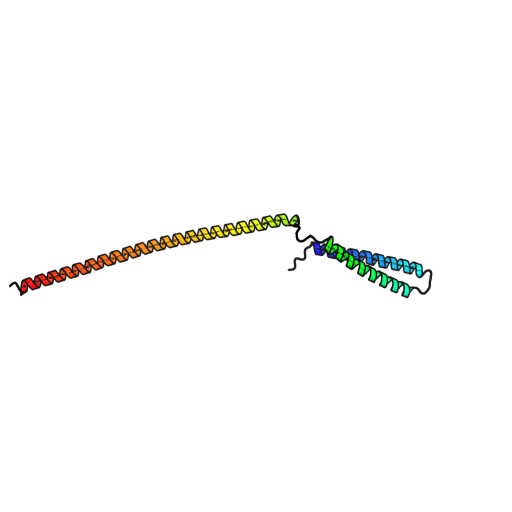O 1
ATOM 721 N N . LYS A 1 91 ? -9.810 1.398 -6.315 1.00 66.81 91 LYS A N 1
ATOM 722 C CA . LYS A 1 91 ? -9.781 2.140 -7.594 1.00 66.81 91 LYS A CA 1
ATOM 723 C C . LYS A 1 91 ? -8.775 3.293 -7.610 1.00 66.81 91 LYS A C 1
ATOM 725 O O . LYS A 1 91 ? -8.416 3.767 -8.686 1.00 66.81 91 LYS A O 1
ATOM 730 N N . TYR A 1 92 ? -8.384 3.804 -6.445 1.00 72.69 92 TYR A N 1
ATOM 731 C CA . TYR A 1 92 ? -7.334 4.812 -6.337 1.00 72.69 92 TYR A CA 1
ATOM 732 C C . TYR A 1 92 ? -5.958 4.184 -6.572 1.00 72.69 92 TYR A C 1
ATOM 734 O O . TYR A 1 92 ? -5.221 4.671 -7.422 1.00 72.69 92 TYR A O 1
ATOM 742 N N . PHE A 1 93 ? -5.658 3.060 -5.908 1.00 71.50 93 PHE A N 1
ATOM 743 C CA . PHE A 1 93 ? -4.389 2.348 -6.094 1.00 71.50 93 PHE A CA 1
ATOM 744 C C . PHE A 1 93 ? -4.195 1.859 -7.532 1.00 71.50 93 PHE A C 1
ATOM 746 O O . PHE A 1 93 ? -3.133 2.085 -8.097 1.00 71.50 93 PHE A O 1
ATOM 753 N N . GLN A 1 94 ? -5.236 1.295 -8.156 1.00 74.81 94 GLN A N 1
ATOM 754 C CA . GLN A 1 94 ? -5.169 0.876 -9.563 1.00 74.81 94 GLN A CA 1
ATOM 755 C C . GLN A 1 94 ? -4.848 2.039 -10.508 1.00 74.81 94 GLN A C 1
ATOM 757 O O . GLN A 1 94 ? -3.970 1.921 -11.352 1.00 74.81 94 GLN A O 1
ATOM 762 N N . ARG A 1 95 ? -5.505 3.193 -10.337 1.00 76.38 95 ARG A N 1
ATOM 763 C CA . ARG A 1 95 ? -5.236 4.371 -11.178 1.00 76.38 95 ARG A CA 1
ATOM 764 C C . ARG A 1 95 ? -3.855 4.973 -10.940 1.00 76.38 95 ARG A C 1
ATOM 766 O O . ARG A 1 95 ? -3.276 5.531 -11.865 1.00 76.38 95 ARG A O 1
ATOM 773 N N . LEU A 1 96 ? -3.341 4.879 -9.716 1.00 79.19 96 LEU A N 1
ATOM 774 C CA . LEU A 1 96 ? -1.986 5.317 -9.393 1.00 79.19 96 LEU A CA 1
ATOM 775 C C . LEU A 1 96 ? -0.948 4.436 -10.104 1.00 79.19 96 LEU A C 1
ATOM 777 O O . LEU A 1 96 ? -0.030 4.958 -10.729 1.00 79.19 96 LEU A O 1
ATOM 781 N N . GLU A 1 97 ? -1.144 3.118 -10.056 1.00 80.56 97 GLU A N 1
ATOM 782 C CA . GLU A 1 97 ? -0.281 2.128 -10.705 1.00 80.56 97 GLU A CA 1
ATOM 783 C C . GLU A 1 97 ? -0.323 2.265 -12.237 1.00 80.56 97 GLU A C 1
ATOM 785 O O . GLU A 1 97 ? 0.719 2.309 -12.888 1.00 80.56 97 GLU A O 1
ATOM 790 N N . GLU A 1 98 ? -1.512 2.445 -12.821 1.00 85.81 98 GLU A N 1
ATOM 791 C CA . GLU A 1 98 ? -1.683 2.717 -14.255 1.00 85.81 98 GLU A CA 1
ATOM 792 C C . GLU A 1 98 ? -0.965 4.005 -14.694 1.00 85.81 98 GLU A C 1
ATOM 794 O O . GLU A 1 98 ? -0.286 4.021 -15.724 1.00 85.81 98 GLU A O 1
ATOM 799 N N . ALA A 1 99 ? -1.082 5.084 -13.913 1.00 86.19 99 ALA A N 1
ATOM 800 C CA . ALA A 1 99 ? -0.420 6.352 -14.209 1.00 86.19 99 ALA A CA 1
ATOM 801 C C . ALA A 1 99 ? 1.110 6.244 -14.110 1.00 86.19 99 ALA A C 1
ATOM 803 O O . ALA A 1 99 ? 1.819 6.800 -14.951 1.00 86.19 99 ALA A O 1
ATOM 804 N N . GLU A 1 100 ? 1.622 5.504 -13.124 1.00 89.94 100 GLU A N 1
ATOM 805 C CA . GLU A 1 100 ? 3.055 5.254 -12.969 1.00 89.94 100 GLU A CA 1
ATOM 806 C C . GLU A 1 100 ? 3.613 4.451 -14.150 1.00 89.94 100 GLU A C 1
ATOM 808 O O . GLU A 1 100 ? 4.612 4.853 -14.751 1.00 89.94 100 GLU A O 1
ATOM 813 N N . VAL A 1 101 ? 2.942 3.360 -14.538 1.00 91.69 101 VAL A N 1
ATOM 814 C CA . VAL A 1 101 ? 3.342 2.533 -15.688 1.00 91.69 101 VAL A CA 1
ATOM 815 C C . VAL A 1 101 ? 3.339 3.353 -16.977 1.00 91.69 101 VAL A C 1
ATOM 817 O O . VAL A 1 101 ? 4.314 3.307 -17.731 1.00 91.69 101 VAL A O 1
ATOM 820 N N . CYS A 1 102 ? 2.286 4.140 -17.207 1.00 91.94 102 CYS A N 1
ATOM 821 C CA . CYS A 1 102 ? 2.174 5.010 -18.376 1.00 91.94 102 CYS A CA 1
ATOM 822 C C . CYS A 1 102 ? 3.307 6.050 -18.423 1.00 91.94 102 CYS A C 1
ATOM 824 O O . CYS A 1 102 ? 3.990 6.183 -19.440 1.00 91.94 102 CYS A O 1
ATOM 826 N N . GLY A 1 103 ? 3.583 6.730 -17.303 1.00 93.75 103 GLY A N 1
ATOM 827 C CA . GLY A 1 103 ? 4.678 7.699 -17.213 1.00 93.75 103 GLY A CA 1
ATOM 828 C C . GLY A 1 103 ? 6.049 7.071 -17.477 1.00 93.75 103 GLY A C 1
ATOM 829 O O . GLY A 1 103 ? 6.881 7.648 -18.179 1.00 93.75 103 GLY A O 1
ATOM 830 N N . ARG A 1 104 ? 6.273 5.850 -16.979 1.00 94.69 104 ARG A N 1
ATOM 831 C CA . ARG A 1 104 ? 7.520 5.106 -17.196 1.00 94.69 104 ARG A CA 1
ATOM 832 C C . ARG A 1 104 ? 7.715 4.724 -18.663 1.00 94.69 104 ARG A C 1
ATOM 834 O O . ARG A 1 104 ? 8.827 4.830 -19.171 1.00 94.69 104 ARG A O 1
ATOM 841 N N . GLN A 1 105 ? 6.650 4.298 -19.340 1.00 95.19 105 GLN A N 1
ATOM 842 C CA . GLN A 1 105 ? 6.684 3.962 -20.767 1.00 95.19 105 GLN A CA 1
ATOM 843 C C . GLN A 1 105 ? 6.955 5.192 -21.638 1.00 95.19 105 GLN A C 1
ATOM 845 O O . GLN A 1 105 ? 7.789 5.117 -22.536 1.00 95.19 105 GLN A O 1
ATOM 850 N N . ALA A 1 106 ? 6.316 6.328 -21.341 1.00 96.38 106 ALA A N 1
ATOM 851 C CA . ALA A 1 106 ? 6.550 7.577 -22.064 1.00 96.38 106 ALA A CA 1
ATOM 852 C C . ALA A 1 106 ? 8.013 8.035 -21.949 1.00 96.38 106 ALA A C 1
ATOM 854 O O . ALA A 1 106 ? 8.648 8.356 -22.951 1.00 96.38 106 ALA A O 1
ATOM 855 N N . LEU A 1 107 ? 8.577 7.978 -20.737 1.00 97.12 107 LEU A N 1
ATOM 856 C CA . LEU A 1 107 ? 9.978 8.325 -20.504 1.00 97.12 107 LEU A CA 1
ATOM 857 C C . LEU A 1 107 ? 10.944 7.400 -21.260 1.00 97.12 107 LEU A C 1
ATOM 859 O O 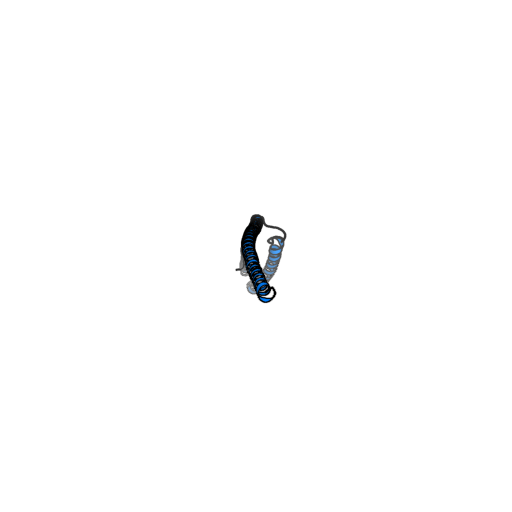. LEU A 1 107 ? 11.940 7.867 -21.807 1.00 97.12 107 LEU A O 1
ATOM 863 N N . LEU A 1 108 ? 10.665 6.093 -21.295 1.00 97.44 108 LEU A N 1
ATOM 864 C CA . LEU A 1 108 ? 11.487 5.139 -22.043 1.00 97.44 108 LEU A CA 1
ATOM 865 C C . LEU A 1 108 ? 11.459 5.420 -23.548 1.00 97.44 108 LEU A C 1
ATOM 867 O O . LEU A 1 108 ? 12.520 5.425 -24.167 1.00 97.44 108 LEU A O 1
ATOM 871 N N . ALA A 1 109 ? 10.283 5.705 -24.113 1.00 97.19 109 ALA A N 1
ATOM 872 C CA . ALA A 1 109 ? 10.147 6.041 -25.528 1.00 97.19 109 ALA A CA 1
ATOM 873 C C . ALA A 1 109 ? 10.945 7.305 -25.893 1.00 97.19 109 ALA A C 1
ATOM 875 O O . ALA A 1 109 ? 11.675 7.319 -26.882 1.00 97.19 109 ALA A O 1
ATOM 876 N N . GLU A 1 110 ? 10.875 8.340 -25.055 1.00 97.69 110 GLU A N 1
ATOM 877 C CA . GLU A 1 110 ? 11.627 9.579 -25.269 1.00 97.69 110 GLU A CA 1
ATOM 878 C C . GLU A 1 110 ? 13.147 9.356 -25.186 1.00 97.69 110 GLU A C 1
ATOM 880 O O . GLU A 1 110 ? 13.909 9.863 -26.013 1.00 97.69 110 GLU A O 1
ATOM 885 N N . LEU A 1 111 ? 13.612 8.539 -24.235 1.00 97.44 111 LEU A N 1
ATOM 886 C CA . LEU A 1 111 ? 15.029 8.175 -24.130 1.00 97.44 111 LEU A CA 1
ATOM 887 C C . LEU A 1 111 ? 15.515 7.349 -25.329 1.00 97.44 111 LEU A C 1
ATOM 889 O O . LEU A 1 111 ? 16.644 7.538 -25.791 1.00 97.44 111 LEU A O 1
ATOM 893 N N . GLU A 1 112 ? 14.691 6.438 -25.845 1.00 97.56 112 GLU A N 1
ATOM 894 C CA . GLU A 1 112 ? 15.012 5.662 -27.045 1.00 97.56 112 GLU A CA 1
ATOM 895 C C . GLU A 1 112 ? 15.123 6.554 -28.280 1.00 97.56 112 GLU A C 1
ATOM 897 O O . GLU A 1 112 ? 16.096 6.427 -29.030 1.00 97.56 112 GLU A O 1
ATOM 902 N N . GLU A 1 113 ? 14.206 7.509 -28.447 1.00 97.19 113 GLU A N 1
ATOM 903 C CA . GLU A 1 113 ? 14.267 8.479 -29.537 1.00 97.19 113 GLU A CA 1
ATOM 904 C C . GLU A 1 113 ? 15.540 9.333 -29.447 1.00 97.19 113 GLU A C 1
ATOM 906 O O . GLU A 1 113 ? 16.283 9.463 -30.426 1.00 97.19 113 GLU A O 1
ATOM 911 N N . GLN A 1 114 ? 15.863 9.857 -28.260 1.00 96.62 114 GLN A N 1
ATOM 912 C CA . GLN A 1 114 ? 17.097 10.617 -28.047 1.00 96.62 114 GLN A CA 1
ATOM 913 C C . GLN A 1 114 ? 18.346 9.789 -28.362 1.00 96.62 114 GLN A C 1
ATOM 915 O O . GLN A 1 114 ? 19.290 10.289 -28.989 1.00 96.62 114 GLN A O 1
ATOM 920 N N . ARG A 1 115 ? 18.365 8.509 -27.974 1.00 97.56 115 ARG A N 1
ATOM 921 C CA . ARG A 1 115 ? 19.460 7.590 -28.302 1.00 97.56 115 ARG A CA 1
ATOM 922 C C . ARG A 1 115 ? 19.582 7.404 -29.812 1.00 97.56 115 ARG A C 1
ATOM 924 O O . ARG A 1 115 ? 20.687 7.509 -30.341 1.00 97.56 115 ARG A O 1
ATOM 931 N N . GLU A 1 116 ? 18.483 7.156 -30.519 1.00 97.81 116 GLU A N 1
ATOM 932 C CA . GLU A 1 116 ? 18.499 6.994 -31.977 1.00 97.81 116 GLU A CA 1
ATOM 933 C C . GLU A 1 116 ? 18.984 8.250 -32.698 1.00 97.81 116 GLU A C 1
ATOM 935 O O . GLU A 1 116 ? 19.818 8.165 -33.604 1.00 97.81 116 GLU A O 1
ATOM 940 N N . GLN A 1 117 ? 18.516 9.425 -32.278 1.00 97.19 117 GLN A N 1
ATOM 941 C CA . GLN A 1 117 ? 18.990 10.699 -32.810 1.00 97.19 117 GLN A CA 1
ATOM 942 C C . GLN A 1 117 ? 20.496 10.881 -32.563 1.00 97.19 117 GLN A C 1
ATOM 944 O O . GLN A 1 117 ? 21.222 11.333 -33.451 1.00 97.19 117 GLN A O 1
ATOM 949 N N . SER A 1 118 ? 20.985 10.487 -31.385 1.00 94.88 118 SER A N 1
ATOM 950 C CA . SER A 1 118 ? 22.408 10.548 -31.030 1.00 94.88 118 SER A CA 1
ATOM 951 C C . SER A 1 118 ? 23.256 9.616 -31.900 1.00 94.88 118 SER A C 1
ATOM 953 O O . SER A 1 118 ? 24.304 10.021 -32.403 1.00 94.88 118 SER A O 1
ATOM 955 N N . VAL A 1 119 ? 22.778 8.393 -32.146 1.00 97.69 119 VAL A N 1
ATOM 956 C CA . VAL A 1 119 ? 23.441 7.427 -33.033 1.00 97.69 119 VAL A CA 1
ATOM 957 C C . VAL A 1 119 ? 23.487 7.946 -34.469 1.00 97.69 119 VAL A C 1
ATOM 959 O O . VAL A 1 119 ? 24.552 7.916 -35.079 1.00 97.69 119 VAL A O 1
ATOM 962 N N . LYS A 1 120 ? 22.379 8.487 -34.994 1.00 97.56 120 LYS A N 1
ATOM 963 C CA . LYS A 1 120 ? 22.333 9.068 -36.349 1.00 97.56 120 LYS A CA 1
ATOM 964 C C . LYS A 1 120 ? 23.332 10.216 -36.509 1.00 97.56 120 LYS A C 1
ATOM 966 O O . LYS A 1 120 ? 24.070 10.252 -37.491 1.00 97.56 120 LYS A O 1
ATOM 971 N N . LYS A 1 121 ? 23.406 11.123 -35.527 1.00 96.62 121 LYS A N 1
ATOM 972 C CA . LYS A 1 121 ? 24.393 12.219 -35.519 1.00 96.62 121 LYS A CA 1
ATOM 973 C C . LYS A 1 121 ? 25.826 11.686 -35.525 1.00 96.62 121 LYS A C 1
ATOM 975 O O . LYS A 1 121 ? 26.642 12.132 -36.321 1.00 96.62 121 LYS A O 1
ATOM 980 N N . MET A 1 122 ? 26.124 10.704 -34.679 1.00 96.88 122 MET A N 1
ATOM 981 C CA . MET A 1 122 ? 27.453 10.095 -34.613 1.00 96.88 122 MET A CA 1
ATOM 982 C C . MET A 1 122 ? 27.827 9.366 -35.912 1.00 96.88 122 MET A C 1
ATOM 984 O O . MET A 1 122 ? 28.957 9.492 -36.374 1.00 96.88 122 MET A O 1
ATOM 988 N N . GLN A 1 123 ? 26.885 8.662 -36.544 1.00 96.75 123 GLN A N 1
ATOM 989 C CA . GLN A 1 123 ? 27.097 8.028 -37.850 1.00 96.75 123 GLN A CA 1
ATOM 990 C C . GLN A 1 123 ? 27.411 9.050 -38.948 1.00 96.75 123 GLN A C 1
ATOM 992 O O . GLN A 1 123 ? 28.297 8.801 -39.764 1.00 96.75 123 GLN A O 1
ATOM 997 N N . ALA A 1 124 ? 26.739 10.206 -38.949 1.00 97.19 124 ALA A N 1
ATOM 998 C CA . ALA A 1 124 ? 27.041 11.287 -39.886 1.00 97.19 124 ALA A CA 1
ATOM 999 C C . ALA A 1 124 ? 28.481 11.800 -39.709 1.00 97.19 124 ALA A C 1
ATOM 1001 O O . ALA A 1 124 ? 29.232 11.851 -40.682 1.00 97.19 124 ALA A O 1
ATOM 1002 N N . VAL A 1 125 ? 28.902 12.063 -38.465 1.00 96.50 125 VAL A N 1
ATOM 1003 C CA . VAL A 1 125 ? 30.277 12.496 -38.148 1.00 96.50 125 VAL A CA 1
ATOM 1004 C C . VAL A 1 125 ? 31.311 11.453 -38.579 1.00 96.50 125 VAL A C 1
ATOM 1006 O O . VAL A 1 125 ? 32.330 11.798 -39.173 1.00 96.50 125 VAL A O 1
ATOM 1009 N N . ILE A 1 126 ? 31.053 10.164 -38.332 1.00 95.00 126 ILE A N 1
ATOM 1010 C CA . ILE A 1 126 ? 31.933 9.079 -38.794 1.00 95.00 126 ILE A CA 1
ATOM 1011 C C . ILE A 1 126 ? 32.059 9.100 -40.325 1.00 95.00 126 ILE A C 1
ATOM 1013 O O . ILE A 1 126 ? 33.161 8.946 -40.853 1.00 95.00 126 ILE A O 1
ATOM 1017 N N . GLY A 1 127 ? 30.955 9.320 -41.044 1.00 94.56 127 GLY A N 1
ATOM 1018 C CA . GLY A 1 127 ? 30.960 9.458 -42.501 1.00 94.56 127 GLY A CA 1
ATOM 1019 C C . GLY A 1 127 ? 31.816 10.631 -42.989 1.00 94.56 127 GLY A C 1
ATOM 1020 O O . GLY A 1 127 ? 32.614 10.468 -43.913 1.00 94.56 127 GLY A O 1
ATOM 1021 N N . GLU A 1 128 ? 31.704 11.792 -42.345 1.00 95.69 128 GLU A N 1
ATOM 1022 C CA . GLU A 1 128 ? 32.512 12.978 -42.656 1.00 95.69 128 GLU A CA 1
ATOM 1023 C C . GLU A 1 128 ? 34.011 12.732 -42.432 1.00 95.69 128 GLU A C 1
ATOM 1025 O O . GLU A 1 128 ? 34.824 13.019 -43.314 1.00 95.69 128 GLU A O 1
ATOM 1030 N N . VAL A 1 129 ? 34.381 12.131 -41.296 1.00 93.88 129 VAL A N 1
ATOM 1031 C CA . VAL A 1 129 ? 35.777 11.786 -40.984 1.00 93.88 12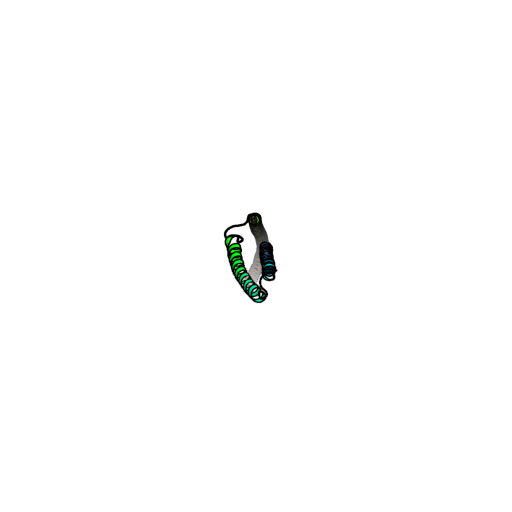9 VAL A CA 1
ATOM 1032 C C . VAL A 1 129 ? 36.330 10.779 -41.990 1.00 93.88 129 VAL A C 1
ATOM 1034 O O . VAL A 1 129 ? 37.440 10.963 -42.489 1.00 93.88 129 VAL A O 1
ATOM 1037 N N . ASN A 1 130 ? 35.561 9.747 -42.341 1.00 91.06 130 ASN A N 1
ATOM 1038 C CA . ASN A 1 130 ? 35.984 8.759 -43.332 1.00 91.06 130 ASN A CA 1
ATOM 1039 C C . ASN A 1 130 ? 36.247 9.406 -44.695 1.00 91.06 130 ASN A C 1
ATOM 1041 O O . ASN A 1 130 ? 37.285 9.146 -45.302 1.00 91.06 130 ASN A O 1
ATOM 1045 N N . ASN A 1 131 ? 35.356 10.287 -45.154 1.00 89.38 131 ASN A N 1
ATOM 1046 C CA . ASN A 1 131 ? 35.553 11.019 -46.404 1.00 89.38 131 ASN A CA 1
ATOM 1047 C C . ASN A 1 131 ? 36.812 11.894 -46.362 1.00 89.38 131 ASN A C 1
ATOM 1049 O O . ASN A 1 131 ? 37.577 11.912 -47.327 1.00 89.38 131 ASN A O 1
ATOM 1053 N N . PHE A 1 132 ? 37.061 12.577 -45.242 1.00 92.12 132 PHE A N 1
ATOM 1054 C CA . PHE A 1 132 ? 38.274 13.371 -45.052 1.00 92.12 132 PHE A CA 1
ATOM 1055 C C . PHE A 1 132 ? 39.543 12.509 -45.119 1.00 92.12 132 PHE A C 1
ATOM 1057 O O . PHE A 1 132 ? 40.472 12.840 -45.855 1.00 92.12 132 PHE A O 1
ATOM 1064 N N . VAL A 1 133 ? 39.572 11.381 -44.401 1.00 89.00 133 VAL A N 1
ATOM 1065 C CA . VAL A 1 133 ? 40.720 10.462 -44.374 1.00 89.00 133 VAL A CA 1
ATOM 1066 C C . VAL A 1 133 ? 40.976 9.862 -45.752 1.00 89.00 133 VAL A C 1
ATOM 1068 O O . VAL A 1 133 ? 42.113 9.873 -46.215 1.00 89.00 133 VAL A O 1
ATOM 1071 N N . VAL A 1 134 ? 39.936 9.381 -46.437 1.00 88.31 134 VAL A N 1
ATOM 1072 C CA . VAL A 1 134 ? 40.066 8.812 -47.786 1.00 88.31 134 VAL A CA 1
ATOM 1073 C C . VAL A 1 134 ? 40.615 9.853 -48.758 1.00 88.31 134 VAL A C 1
ATOM 1075 O O . VAL A 1 134 ? 41.558 9.560 -49.492 1.00 88.31 134 VAL A O 1
ATOM 1078 N N . ASN A 1 135 ? 40.083 11.077 -48.731 1.00 83.69 135 ASN A N 1
ATOM 1079 C CA . ASN A 1 135 ? 40.580 12.161 -49.571 1.00 83.69 135 ASN A CA 1
ATOM 1080 C C . ASN A 1 135 ? 42.057 12.472 -49.266 1.00 83.69 135 ASN A C 1
ATOM 1082 O O . ASN A 1 135 ? 42.886 12.513 -50.173 1.00 83.69 135 ASN A O 1
ATOM 1086 N N . HIS A 1 136 ? 42.420 12.576 -47.985 1.00 87.94 136 HIS A N 1
ATOM 1087 C CA . HIS A 1 136 ? 43.801 12.806 -47.565 1.00 87.94 136 HIS A CA 1
ATOM 1088 C C . HIS A 1 136 ? 44.759 11.687 -48.009 1.00 87.94 136 HIS A C 1
ATOM 1090 O O . HIS A 1 136 ? 45.870 11.976 -48.459 1.00 87.94 136 HIS A O 1
ATOM 1096 N N . ILE A 1 137 ? 44.336 10.419 -47.925 1.00 88.44 137 ILE A N 1
ATOM 1097 C CA . ILE A 1 137 ? 45.118 9.269 -48.401 1.00 88.44 137 ILE A CA 1
ATOM 1098 C C . ILE A 1 137 ? 45.316 9.360 -49.914 1.00 88.44 137 ILE A C 1
ATOM 1100 O O . ILE A 1 137 ? 46.452 9.285 -50.372 1.00 88.44 137 ILE A O 1
ATOM 1104 N N . ILE A 1 138 ? 44.245 9.573 -50.687 1.00 87.31 138 ILE A N 1
ATOM 1105 C CA . ILE A 1 138 ? 44.323 9.709 -52.151 1.00 87.31 138 ILE A CA 1
ATOM 1106 C C . ILE A 1 138 ? 45.280 10.840 -52.525 1.00 87.31 138 ILE A C 1
ATOM 1108 O O . ILE A 1 138 ? 46.184 10.642 -53.336 1.00 87.31 138 ILE A O 1
ATOM 1112 N N . GLN A 1 139 ? 45.115 12.008 -51.908 1.00 83.88 139 GLN A N 1
ATOM 1113 C CA . GLN A 1 139 ? 45.954 13.169 -52.159 1.00 83.88 139 GLN A CA 1
ATOM 1114 C C . GLN A 1 139 ? 47.424 12.861 -51.845 1.00 83.88 139 GLN A C 1
ATOM 1116 O O . GLN A 1 139 ? 48.289 13.085 -52.691 1.00 83.88 139 GLN A O 1
ATOM 1121 N N . THR A 1 140 ? 47.707 12.260 -50.687 1.00 82.81 140 THR A N 1
ATOM 1122 C CA . THR A 1 140 ? 49.060 11.832 -50.301 1.00 82.81 140 THR A CA 1
ATOM 1123 C C . THR A 1 140 ? 49.656 10.834 -51.299 1.00 82.81 140 THR A C 1
ATOM 1125 O O . THR A 1 140 ? 50.785 11.028 -51.745 1.00 82.81 140 THR A O 1
ATOM 1128 N N . CYS A 1 141 ? 48.900 9.813 -51.713 1.00 76.31 141 CYS A N 1
ATOM 1129 C CA . CYS A 1 141 ? 49.335 8.821 -52.701 1.00 76.31 141 CYS A CA 1
ATOM 1130 C C . CYS A 1 141 ? 49.631 9.443 -54.073 1.00 76.31 141 CYS A C 1
ATOM 1132 O O . CYS A 1 141 ? 50.590 9.056 -54.743 1.00 76.31 141 CYS A O 1
ATOM 1134 N N . ILE A 1 142 ? 48.833 10.418 -54.512 1.00 82.25 142 ILE A N 1
ATOM 1135 C CA . ILE A 1 142 ? 49.094 11.143 -55.762 1.00 82.25 142 ILE A CA 1
ATOM 1136 C C . ILE A 1 142 ? 50.404 11.933 -55.645 1.00 82.25 142 ILE A C 1
ATOM 1138 O O . ILE A 1 142 ? 51.257 11.832 -56.528 1.00 82.25 142 ILE A O 1
ATOM 1142 N N . TYR A 1 143 ? 50.609 12.671 -54.550 1.00 74.88 143 TYR A N 1
ATOM 1143 C CA . TYR A 1 143 ? 51.836 13.449 -54.355 1.00 74.88 143 TYR A CA 1
ATOM 1144 C C . TYR A 1 143 ? 53.094 12.574 -54.300 1.00 74.88 143 TYR A C 1
ATOM 1146 O O . TYR A 1 143 ? 54.101 12.923 -54.922 1.00 74.88 143 TYR A O 1
ATOM 1154 N N . THR A 1 144 ? 53.053 11.430 -53.612 1.00 79.19 144 THR A N 1
ATOM 1155 C CA . THR A 1 144 ? 54.210 10.525 -53.531 1.00 79.19 144 THR A CA 1
ATOM 1156 C C . THR A 1 144 ? 54.506 9.851 -54.870 1.00 79.19 144 THR A C 1
ATOM 1158 O O . THR A 1 144 ? 55.656 9.856 -55.302 1.00 79.19 144 THR A O 1
ATOM 1161 N N . THR A 1 145 ? 53.489 9.359 -55.585 1.00 76.56 145 THR A N 1
ATOM 1162 C CA . THR A 1 145 ? 53.678 8.689 -56.888 1.00 76.56 145 THR A CA 1
ATOM 1163 C C . THR A 1 145 ? 54.165 9.634 -57.988 1.00 76.56 145 THR A C 1
ATOM 1165 O O . THR A 1 145 ? 55.013 9.252 -58.797 1.00 76.56 145 THR A O 1
ATOM 1168 N N . VAL A 1 146 ? 53.682 10.881 -58.033 1.00 75.19 146 VAL A N 1
ATOM 1169 C CA . VAL A 1 146 ? 54.213 11.907 -58.950 1.00 75.19 146 VAL A CA 1
ATOM 1170 C C . VAL A 1 146 ? 55.657 12.255 -58.582 1.00 75.19 146 VAL A C 1
ATOM 1172 O O . VAL A 1 146 ? 56.509 12.349 -59.467 1.00 75.19 146 VAL A O 1
ATOM 1175 N N . GLY A 1 147 ? 55.962 12.375 -57.286 1.00 73.62 147 GLY A N 1
ATOM 1176 C CA . GLY A 1 147 ? 57.327 12.578 -56.801 1.00 73.62 147 GLY A CA 1
ATOM 1177 C C . GLY A 1 147 ? 58.286 11.462 -57.229 1.00 73.62 147 GLY A C 1
ATOM 1178 O O . GLY A 1 147 ? 59.402 11.743 -57.663 1.00 73.62 147 GLY A O 1
ATOM 1179 N N . GLU A 1 148 ? 57.853 10.204 -57.169 1.00 76.88 148 GLU A N 1
ATOM 1180 C CA . GLU A 1 148 ? 58.634 9.051 -57.630 1.00 76.88 148 GLU A CA 1
ATOM 1181 C C . GLU A 1 148 ? 58.815 9.034 -59.151 1.00 76.88 148 GLU A C 1
ATOM 1183 O O . GLU A 1 148 ? 59.937 8.862 -59.627 1.00 76.88 148 GLU A O 1
ATOM 1188 N N . LYS A 1 149 ? 57.755 9.287 -59.931 1.00 74.19 149 LYS A N 1
ATOM 1189 C CA . LYS A 1 149 ? 57.849 9.382 -61.399 1.00 74.19 149 LYS A CA 1
ATOM 1190 C C . LYS A 1 149 ? 58.825 10.470 -61.846 1.00 74.19 149 LYS A C 1
ATOM 1192 O O . LYS A 1 149 ? 59.619 10.231 -62.753 1.00 74.19 149 LYS A O 1
ATOM 1197 N N . ASN A 1 150 ? 58.812 11.626 -61.183 1.00 73.19 150 ASN A N 1
ATOM 1198 C CA . ASN A 1 150 ? 59.731 12.724 -61.482 1.00 73.19 150 ASN A CA 1
ATOM 1199 C C . ASN A 1 150 ? 61.190 12.350 -61.181 1.00 73.19 150 ASN A C 1
ATOM 1201 O O . ASN A 1 150 ? 62.075 12.659 -61.976 1.00 73.19 150 ASN A O 1
ATOM 1205 N N . LYS A 1 151 ? 61.450 11.629 -60.080 1.00 69.69 151 LYS A N 1
ATOM 1206 C CA . LYS A 1 151 ? 62.791 11.101 -59.769 1.00 69.69 151 LYS A CA 1
ATOM 1207 C C . LYS A 1 151 ? 63.255 10.072 -60.804 1.00 69.69 151 LYS A C 1
ATOM 1209 O O . LYS A 1 151 ? 64.402 10.126 -61.232 1.00 69.69 151 LYS A O 1
ATOM 1214 N N . ILE A 1 152 ? 62.370 9.174 -61.245 1.00 72.75 152 ILE A N 1
ATOM 1215 C CA . ILE A 1 152 ? 62.678 8.177 -62.285 1.00 72.75 152 ILE A CA 1
ATOM 1216 C C . ILE A 1 152 ? 62.999 8.856 -63.622 1.00 72.75 152 ILE A C 1
ATOM 1218 O O . ILE A 1 152 ? 63.940 8.446 -64.300 1.00 72.75 152 ILE A O 1
ATOM 1222 N N . GLN A 1 153 ? 62.244 9.889 -64.003 1.00 74.12 153 GLN A N 1
ATOM 1223 C CA . GLN A 1 153 ? 62.512 10.649 -65.224 1.00 74.12 153 GLN A CA 1
ATOM 1224 C C . GLN A 1 153 ? 63.866 11.367 -65.146 1.00 74.12 153 GLN A C 1
ATOM 1226 O O . GLN A 1 153 ? 64.661 11.247 -66.070 1.00 74.12 153 GLN A O 1
ATOM 1231 N N . LEU A 1 154 ? 64.184 11.993 -64.008 1.00 70.94 154 LEU A N 1
ATOM 1232 C CA . LEU A 1 154 ? 65.486 12.625 -63.785 1.00 70.94 154 LEU A CA 1
ATOM 1233 C C . LEU A 1 154 ? 66.647 11.619 -63.883 1.00 70.94 154 LEU A C 1
ATOM 1235 O O . LEU A 1 154 ? 67.644 11.894 -64.543 1.00 70.94 154 LEU A O 1
ATOM 1239 N N . CYS A 1 155 ? 66.514 10.432 -63.282 1.00 60.16 155 CYS A N 1
ATOM 1240 C CA . CYS A 1 155 ? 67.517 9.371 -63.418 1.00 60.16 155 CYS A CA 1
ATOM 1241 C C . CYS A 1 155 ? 67.672 8.901 -64.873 1.00 60.16 155 CYS A C 1
ATOM 1243 O O . CYS A 1 155 ? 68.788 8.620 -65.304 1.00 60.16 155 CYS A O 1
ATOM 1245 N N . ARG A 1 156 ? 66.576 8.834 -65.640 1.00 72.25 156 ARG A N 1
ATOM 1246 C CA . ARG A 1 156 ? 66.609 8.484 -67.067 1.00 72.25 156 ARG A CA 1
ATOM 1247 C C . ARG A 1 156 ? 67.376 9.524 -67.884 1.00 72.25 156 ARG A C 1
ATOM 1249 O O . ARG A 1 156 ? 68.194 9.144 -68.717 1.00 72.25 156 ARG A O 1
ATOM 1256 N N . ASP A 1 157 ? 67.139 10.804 -67.615 1.00 77.25 157 ASP A N 1
ATOM 1257 C CA . ASP A 1 157 ? 67.780 11.914 -68.324 1.00 77.25 157 ASP A CA 1
ATOM 1258 C C . ASP A 1 157 ? 69.287 11.991 -68.007 1.00 77.25 157 ASP A C 1
ATOM 1260 O O . ASP A 1 157 ? 70.095 12.248 -68.898 1.00 77.25 157 ASP A O 1
ATOM 1264 N N . ILE A 1 158 ? 69.685 11.693 -66.762 1.00 69.12 158 ILE A N 1
ATOM 1265 C CA . ILE A 1 158 ? 71.100 11.607 -66.356 1.00 69.12 158 ILE A CA 1
ATOM 1266 C C . ILE A 1 158 ? 71.803 10.442 -67.068 1.00 69.12 158 ILE A C 1
ATOM 1268 O O . ILE A 1 158 ? 72.837 10.648 -67.697 1.00 69.12 158 ILE A O 1
ATOM 1272 N N . ILE A 1 159 ? 71.223 9.236 -67.039 1.00 68.94 159 ILE A N 1
ATOM 1273 C CA . ILE A 1 159 ? 71.812 8.050 -67.687 1.00 68.94 159 ILE A CA 1
ATOM 1274 C C . ILE A 1 159 ? 71.990 8.268 -69.195 1.00 68.94 159 ILE A C 1
ATOM 1276 O O . ILE A 1 159 ? 73.023 7.901 -69.753 1.00 68.94 159 ILE A O 1
ATOM 1280 N N . HIS A 1 160 ? 71.006 8.877 -69.860 1.00 72.81 160 HIS A N 1
ATOM 1281 C CA . HIS A 1 160 ? 71.088 9.157 -71.292 1.00 72.81 160 HIS A CA 1
ATOM 1282 C C . HIS A 1 160 ? 72.219 10.141 -71.635 1.00 72.81 160 HIS A C 1
ATOM 1284 O O . HIS A 1 160 ? 72.846 10.004 -72.680 1.00 72.81 160 HIS A O 1
ATOM 1290 N N . ASN A 1 161 ? 72.503 11.113 -70.767 1.00 69.56 161 ASN A N 1
ATOM 1291 C CA . ASN A 1 161 ? 73.538 12.116 -71.022 1.00 69.56 161 ASN A CA 1
ATOM 1292 C C . ASN A 1 161 ? 74.956 11.663 -70.638 1.00 69.56 161 ASN A C 1
ATOM 1294 O O . ASN A 1 161 ? 75.906 12.149 -71.243 1.00 69.56 161 ASN A O 1
ATOM 1298 N N . GLU A 1 162 ? 75.116 10.762 -69.662 1.00 68.50 162 GLU A N 1
ATOM 1299 C CA 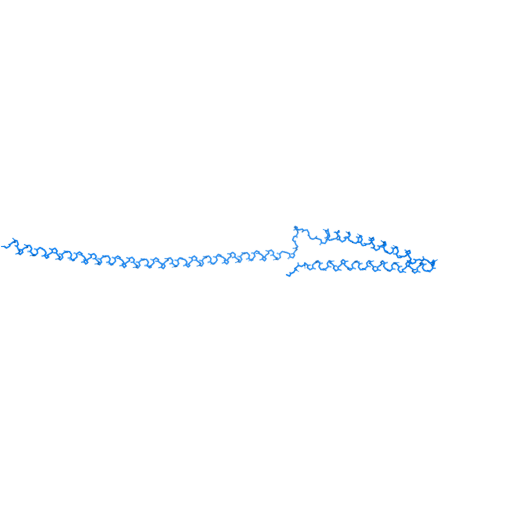. GLU A 1 162 ? 76.441 10.297 -69.207 1.00 68.50 162 GLU A CA 1
ATOM 1300 C C . GLU A 1 162 ? 76.903 8.963 -69.813 1.00 68.50 162 GLU A C 1
ATOM 1302 O O . GLU A 1 162 ? 78.106 8.733 -69.879 1.00 68.50 162 GLU A O 1
ATOM 1307 N N . ILE A 1 163 ? 75.993 8.065 -70.217 1.00 54.84 163 ILE A N 1
ATOM 1308 C CA . ILE A 1 163 ? 76.362 6.713 -70.696 1.00 54.84 163 ILE A CA 1
ATOM 1309 C C . ILE A 1 163 ? 76.212 6.562 -72.221 1.00 54.84 163 ILE A C 1
ATOM 1311 O O . ILE A 1 163 ? 76.882 5.723 -72.819 1.00 54.84 163 ILE A O 1
ATOM 1315 N N . LEU A 1 164 ? 75.325 7.335 -72.860 1.00 54.16 164 LEU A N 1
ATOM 1316 C CA . LEU A 1 164 ? 75.028 7.240 -74.301 1.00 54.16 164 LEU A CA 1
ATOM 1317 C C . LEU A 1 164 ? 75.698 8.332 -75.162 1.00 54.16 164 LEU A C 1
ATOM 1319 O O . LEU A 1 164 ? 75.433 8.395 -76.364 1.00 54.16 164 LEU A O 1
ATOM 1323 N N . MET A 1 165 ? 76.579 9.144 -74.571 1.00 49.16 165 MET A N 1
ATOM 1324 C CA . MET A 1 165 ? 77.563 9.995 -75.261 1.00 49.16 165 MET A CA 1
ATOM 1325 C C . MET A 1 165 ? 78.969 9.456 -75.020 1.00 49.16 165 MET A C 1
ATOM 1327 O O . MET A 1 165 ? 79.797 9.580 -75.950 1.00 49.16 165 MET A O 1
#

Organism: Salmo trutta (NCBI:txid8032)

pLDDT: mean 75.49, std 14.49, range [34.47, 97.81]

Secondary structure (DSSP, 8-state):
-----HHHHHHHHHHHHHHHHHHHHHHHHHHHHHHHHTTT-TT-HHHHHHHHHHHHHHHHHHHHHHHHHIIIIISPPPTT---GGGHHHHHHHHHHHHHHHHHHHHHHHHHHHHHHHHHHHHHHHHHHHHHHHHHHHHHHHHHHHHHHHHHHHHHHHHHHHHH--

Foldseek 3Di:
DDCPDPLVVVVVVVLVVVVVVVLVVLVVVLVVVCVVVVVPDPPCPVVSVVVSVVVVVVVVVVSVVVSVCCVPPPSDDPPPDDDPVCVVVVVVVVVVVVVVVVVVVVVVVVVVVVVVVVVVVVVVVVVVVVVVVVVVVVVVVVVVVVVVVVVVVVVVVVCCVPPVD